Protein AF-A0A7W9IM58-F1 (afdb_monomer)

Solvent-accessible surface area (backbone atoms only — not comparable to full-atom values): 3903 Å² total; per-residue (Å²): 142,79,87,74,85,73,69,81,69,74,71,83,64,71,43,50,71,56,28,30,51,52,13,57,64,48,9,45,60,52,3,57,74,72,74,35,49,71,58,14,41,53,49,14,40,51,49,11,43,50,52,15,50,52,50,39,54,60,48,51,64,60,52,71,74,73,69,84,127

Radius of gyration: 17.61 Å; Cα contacts (8 Å, |Δi|>4): 58; chains: 1; bounding box: 59×16×36 Å

Sequence (69 aa):
MDDKSKNHAPGSAVSLPIAIAIGVALGPALGLLLGNLAMGMGIGLAVGAGLGAALLAWSDERKGQSGGR

pLDDT: mean 79.58, std 18.07, range [45.31, 95.81]

Structure (mmCIF, N/CA/C/O backbone):
data_AF-A0A7W9IM58-F1
#
_entry.id   AF-A0A7W9IM58-F1
#
loop_
_atom_site.group_PDB
_atom_site.id
_atom_site.type_symbol
_atom_site.label_atom_id
_atom_site.label_alt_id
_atom_site.label_comp_id
_atom_site.label_asym_id
_atom_site.label_entity_id
_atom_site.label_seq_id
_atom_site.pdbx_PDB_ins_code
_atom_site.Cartn_x
_atom_site.Cartn_y
_atom_site.Cartn_z
_atom_site.occupancy
_atom_site.B_iso_or_equiv
_atom_site.auth_seq_id
_atom_site.auth_comp_id
_atom_site.auth_asym_id
_atom_site.auth_atom_id
_atom_site.pdbx_PDB_model_num
ATOM 1 N N . MET A 1 1 ? 44.347 8.043 -11.013 1.00 62.22 1 MET A N 1
ATOM 2 C CA . MET A 1 1 ? 43.538 7.518 -9.896 1.00 62.22 1 MET A CA 1
ATOM 3 C C . MET A 1 1 ? 42.272 8.336 -9.944 1.00 62.22 1 MET A C 1
ATOM 5 O O . MET A 1 1 ? 42.202 9.325 -9.243 1.00 62.22 1 MET A O 1
ATOM 9 N N . ASP A 1 2 ? 41.343 8.004 -10.841 1.00 60.62 2 ASP A N 1
ATOM 10 C CA . ASP A 1 2 ? 40.254 8.921 -11.183 1.00 60.62 2 ASP A CA 1
ATOM 11 C C . ASP A 1 2 ? 39.015 8.133 -11.604 1.00 60.62 2 ASP A C 1
ATOM 13 O O . ASP A 1 2 ? 39.068 7.230 -12.441 1.00 60.62 2 ASP A O 1
ATOM 17 N N . ASP A 1 3 ? 37.918 8.503 -10.954 1.00 61.94 3 ASP A N 1
ATOM 18 C CA . ASP A 1 3 ? 36.553 8.495 -11.449 1.00 61.94 3 ASP A CA 1
ATOM 19 C C . ASP A 1 3 ? 36.002 7.216 -12.075 1.00 61.94 3 ASP A C 1
ATOM 21 O O . ASP A 1 3 ? 35.893 7.039 -13.290 1.00 61.94 3 ASP A O 1
ATOM 25 N N . LYS A 1 4 ? 35.367 6.433 -11.203 1.00 51.84 4 LYS A N 1
ATOM 26 C CA . LYS A 1 4 ? 33.916 6.300 -11.352 1.00 51.84 4 LYS A CA 1
ATOM 27 C C . LYS A 1 4 ? 33.286 5.911 -10.028 1.00 51.84 4 LYS A C 1
ATOM 29 O O . LYS A 1 4 ? 33.129 4.731 -9.718 1.00 51.84 4 LYS A O 1
ATOM 34 N N . SER A 1 5 ? 32.846 6.936 -9.300 1.00 54.78 5 SER A N 1
ATOM 35 C CA . SER A 1 5 ? 31.563 6.889 -8.604 1.00 54.78 5 SER A CA 1
ATOM 36 C C . SER A 1 5 ? 30.536 6.372 -9.611 1.00 54.78 5 SER A C 1
ATOM 38 O O . SER A 1 5 ? 29.981 7.121 -10.417 1.00 54.78 5 SER A O 1
ATOM 40 N N . LYS A 1 6 ? 30.360 5.049 -9.669 1.00 56.62 6 LYS A N 1
ATOM 41 C CA . LYS A 1 6 ? 29.242 4.430 -10.371 1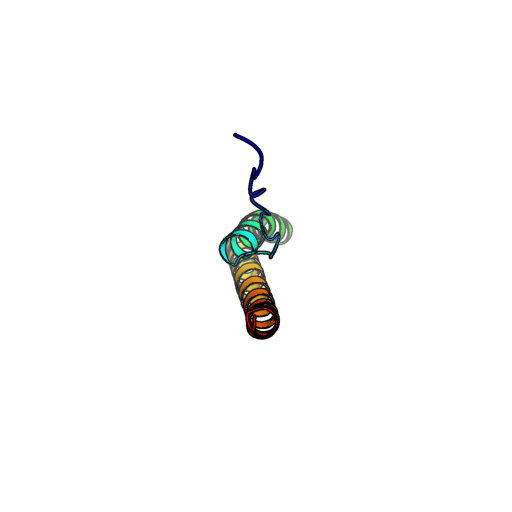.00 56.62 6 LYS A CA 1
ATOM 42 C C . LYS A 1 6 ? 28.062 4.687 -9.468 1.00 56.62 6 LYS A C 1
ATOM 44 O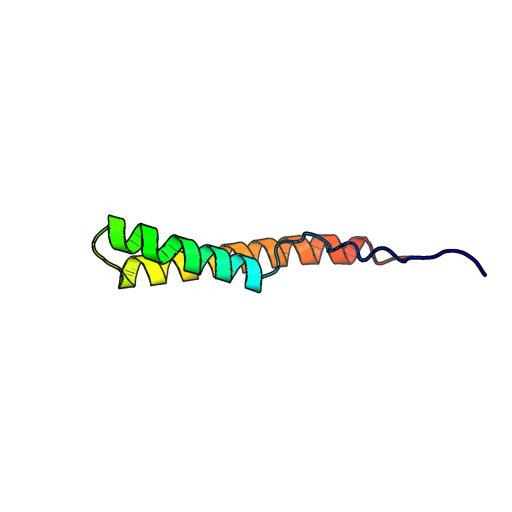 O . LYS A 1 6 ? 27.719 3.861 -8.630 1.00 56.62 6 LYS A O 1
ATOM 49 N N . ASN A 1 7 ? 27.565 5.911 -9.607 1.00 54.97 7 ASN A N 1
ATOM 50 C CA . ASN A 1 7 ? 26.349 6.422 -9.032 1.00 54.97 7 ASN A CA 1
ATOM 51 C C . ASN A 1 7 ? 25.363 5.265 -8.995 1.00 54.97 7 ASN A C 1
ATOM 53 O O . ASN A 1 7 ? 24.951 4.751 -10.038 1.00 54.97 7 ASN A O 1
ATOM 57 N N . HIS A 1 8 ? 25.080 4.809 -7.778 1.00 48.72 8 HIS A N 1
ATOM 58 C CA . HIS A 1 8 ? 23.925 3.995 -7.497 1.00 48.72 8 HIS A CA 1
ATOM 59 C C . HIS A 1 8 ? 22.747 4.809 -8.009 1.00 48.72 8 HIS A C 1
ATOM 61 O O . HIS A 1 8 ? 22.291 5.724 -7.336 1.00 48.72 8 HIS A O 1
ATOM 67 N N . ALA A 1 9 ? 22.316 4.560 -9.241 1.00 45.31 9 ALA A N 1
ATOM 68 C CA . ALA A 1 9 ? 20.970 4.895 -9.624 1.00 45.31 9 ALA A CA 1
ATOM 69 C C . ALA A 1 9 ? 20.127 3.929 -8.790 1.00 45.31 9 ALA A C 1
ATOM 71 O O . ALA A 1 9 ? 20.141 2.730 -9.095 1.00 45.31 9 ALA A O 1
ATOM 72 N N . PRO A 1 10 ? 19.429 4.364 -7.721 1.00 47.91 10 PRO A N 1
ATOM 73 C CA . PRO A 1 10 ? 18.224 3.649 -7.378 1.00 47.91 10 PRO A CA 1
ATOM 74 C C . PRO A 1 10 ? 17.416 3.712 -8.669 1.00 47.91 10 PRO A C 1
ATOM 76 O O . PRO A 1 10 ? 16.967 4.777 -9.086 1.00 47.91 10 PRO A O 1
ATOM 79 N N . GLY A 1 11 ? 17.348 2.601 -9.400 1.00 48.47 11 GLY A N 1
ATOM 80 C CA . GLY A 1 11 ? 16.312 2.460 -10.397 1.00 48.47 11 GLY A CA 1
ATOM 81 C C . GLY A 1 11 ? 15.035 2.622 -9.598 1.00 48.47 11 GLY A C 1
ATOM 82 O O . GLY A 1 11 ? 14.656 1.695 -8.890 1.00 48.47 11 GLY A O 1
ATOM 83 N N . SER A 1 12 ? 14.441 3.815 -9.638 1.00 56.50 12 SER A N 1
ATOM 84 C CA . SER A 1 12 ? 13.211 4.203 -8.942 1.00 56.50 12 SER A CA 1
ATOM 85 C C . SER A 1 12 ? 11.996 3.464 -9.511 1.00 56.50 12 SER A C 1
ATOM 87 O O . SER A 1 12 ? 10.901 4.008 -9.601 1.00 56.50 12 SER A O 1
ATOM 89 N N . ALA A 1 13 ? 12.201 2.226 -9.960 1.00 65.75 13 ALA A N 1
ATOM 90 C CA . ALA A 1 13 ? 11.155 1.277 -10.219 1.00 65.75 13 ALA A CA 1
ATOM 91 C C . ALA A 1 13 ? 10.510 0.975 -8.871 1.00 65.75 13 ALA A C 1
ATOM 93 O O . ALA A 1 13 ? 11.179 0.552 -7.923 1.00 65.75 13 ALA A O 1
ATOM 94 N N . VAL A 1 14 ? 9.209 1.236 -8.787 1.00 71.44 14 VAL A N 1
ATOM 95 C CA . VAL A 1 14 ? 8.390 0.824 -7.654 1.00 71.44 14 VAL A CA 1
ATOM 96 C C . VAL A 1 14 ? 8.557 -0.685 -7.513 1.00 71.44 14 VAL A C 1
ATOM 98 O O . VAL A 1 14 ? 8.093 -1.458 -8.348 1.00 71.44 14 VAL A O 1
ATOM 101 N N . SER A 1 15 ? 9.291 -1.099 -6.486 1.00 85.75 15 SER A N 1
ATOM 102 C CA . SER A 1 15 ? 9.494 -2.505 -6.184 1.00 85.75 15 SER A CA 1
ATOM 103 C C . SER A 1 15 ? 8.285 -3.038 -5.421 1.00 85.75 15 SER A C 1
ATOM 105 O O . SER A 1 15 ? 7.594 -2.302 -4.711 1.00 85.75 15 SER A O 1
ATOM 107 N N . LEU A 1 16 ? 8.032 -4.338 -5.551 1.00 89.50 16 LEU A N 1
ATOM 108 C CA . LEU A 1 16 ? 6.907 -5.007 -4.897 1.00 89.50 16 LEU A CA 1
ATOM 109 C C . LEU A 1 16 ? 6.826 -4.712 -3.374 1.00 89.50 16 LEU A C 1
ATOM 111 O O . LEU A 1 16 ? 5.735 -4.382 -2.906 1.00 89.50 16 LEU A O 1
ATOM 115 N N . PRO A 1 17 ? 7.937 -4.694 -2.601 1.00 90.62 17 PRO A N 1
ATOM 116 C CA . PRO A 1 17 ? 7.904 -4.319 -1.184 1.00 90.62 17 PRO A CA 1
ATOM 117 C C . PRO A 1 17 ? 7.411 -2.888 -0.935 1.00 90.62 17 PRO A C 1
ATOM 119 O O . PRO A 1 17 ? 6.677 -2.651 0.020 1.00 90.62 17 PRO A O 1
ATOM 122 N N . ILE A 1 18 ? 7.784 -1.938 -1.800 1.00 91.56 18 ILE A N 1
ATOM 123 C CA . ILE A 1 18 ? 7.356 -0.536 -1.697 1.00 91.56 18 ILE A CA 1
ATOM 124 C C . ILE A 1 18 ? 5.853 -0.426 -1.963 1.00 91.56 18 ILE A C 1
ATOM 126 O O . ILE A 1 18 ? 5.147 0.248 -1.218 1.00 91.56 18 ILE A O 1
ATOM 130 N N . ALA A 1 19 ? 5.343 -1.122 -2.979 1.00 91.38 19 ALA A N 1
ATOM 131 C CA . ALA A 1 19 ? 3.916 -1.126 -3.290 1.00 91.38 19 ALA A CA 1
ATOM 132 C C . ALA A 1 19 ? 3.070 -1.722 -2.150 1.00 91.38 19 ALA A C 1
ATOM 134 O O . ALA A 1 19 ? 2.037 -1.157 -1.782 1.00 91.38 19 ALA A O 1
ATOM 135 N N . ILE A 1 20 ? 3.540 -2.809 -1.526 1.00 93.31 20 ILE A N 1
ATOM 136 C CA . ILE A 1 20 ? 2.904 -3.375 -0.328 1.00 93.31 20 ILE A CA 1
ATOM 137 C C . ILE A 1 20 ? 2.956 -2.377 0.832 1.00 93.31 20 ILE A C 1
ATOM 139 O O . ILE A 1 20 ? 1.935 -2.161 1.479 1.00 93.31 20 ILE A O 1
ATOM 143 N N . ALA A 1 21 ? 4.104 -1.740 1.084 1.00 94.50 21 ALA A N 1
ATOM 144 C CA . ALA A 1 21 ? 4.242 -0.762 2.163 1.00 94.50 21 ALA A CA 1
ATOM 145 C C . ALA A 1 21 ? 3.257 0.407 2.009 1.00 94.50 21 ALA A C 1
ATOM 147 O O . ALA A 1 21 ? 2.632 0.815 2.986 1.00 94.50 21 ALA A O 1
ATOM 148 N N . ILE A 1 22 ? 3.053 0.894 0.781 1.00 94.00 22 ILE A N 1
ATOM 149 C CA . ILE A 1 22 ? 2.053 1.927 0.476 1.00 94.00 22 ILE A CA 1
ATOM 150 C C . ILE A 1 22 ? 0.635 1.408 0.754 1.00 94.00 22 ILE A C 1
ATOM 152 O O . ILE A 1 22 ? -0.147 2.084 1.423 1.00 94.00 22 ILE A O 1
ATOM 156 N N . GLY A 1 23 ? 0.304 0.198 0.295 1.00 93.25 23 GLY A N 1
ATOM 157 C CA . GLY A 1 23 ? -0.996 -0.428 0.548 1.00 93.25 23 GLY A CA 1
ATOM 158 C C . GLY A 1 23 ? -1.302 -0.607 2.039 1.00 93.25 23 GLY A C 1
ATOM 159 O O . GLY A 1 23 ? -2.408 -0.309 2.485 1.00 93.25 23 GLY A O 1
ATOM 160 N N . VAL A 1 24 ? -0.307 -1.019 2.828 1.00 95.19 24 VAL A N 1
ATOM 161 C CA . VAL A 1 24 ? -0.407 -1.184 4.289 1.00 95.19 24 VAL A CA 1
ATOM 162 C C . VAL A 1 24 ? -0.454 0.159 5.022 1.00 95.19 24 VAL A C 1
ATOM 164 O O . VAL A 1 24 ? -1.099 0.251 6.060 1.00 95.19 24 VAL A O 1
ATOM 167 N N . ALA A 1 25 ? 0.180 1.212 4.502 1.00 94.81 25 ALA A N 1
ATOM 168 C CA . ALA A 1 25 ? 0.102 2.549 5.092 1.00 94.81 25 ALA A CA 1
ATOM 169 C C . ALA A 1 25 ? -1.275 3.204 4.872 1.00 94.81 25 ALA A C 1
ATOM 171 O O . ALA A 1 25 ? -1.796 3.865 5.768 1.00 94.81 25 ALA A O 1
ATOM 172 N N . LEU A 1 26 ? -1.881 3.007 3.694 1.00 94.25 26 LEU A N 1
ATOM 173 C CA . LEU A 1 26 ? -3.155 3.636 3.319 1.00 94.25 26 LEU A CA 1
ATOM 174 C C . LEU A 1 26 ? -4.389 2.801 3.698 1.00 94.25 26 LEU A C 1
ATOM 176 O O . LEU A 1 26 ? -5.428 3.360 4.048 1.00 94.25 26 LEU A O 1
ATOM 180 N N . GLY A 1 27 ? -4.290 1.471 3.663 1.00 93.75 27 GLY A N 1
ATOM 181 C CA . GLY A 1 27 ? -5.391 0.547 3.963 1.00 93.75 27 GLY A CA 1
ATOM 182 C C . GLY A 1 27 ? -6.080 0.782 5.314 1.00 93.75 27 GLY A C 1
ATOM 183 O O . GLY A 1 27 ? -7.307 0.896 5.347 1.00 93.75 27 GLY A O 1
ATOM 184 N N . PRO A 1 28 ? -5.342 0.926 6.432 1.00 95.81 28 PRO A N 1
ATOM 185 C CA . PRO A 1 28 ? -5.915 1.198 7.746 1.00 95.81 28 PRO A CA 1
ATOM 186 C C . PRO A 1 28 ? -6.669 2.519 7.788 1.00 95.81 28 PRO A C 1
ATOM 188 O O . PRO A 1 28 ? -7.743 2.580 8.372 1.00 95.81 28 PRO A O 1
ATOM 191 N N . ALA A 1 29 ? -6.144 3.562 7.140 1.00 94.50 29 ALA A N 1
ATOM 192 C CA . ALA A 1 29 ? -6.794 4.868 7.099 1.00 94.50 29 ALA A CA 1
ATOM 193 C C . ALA A 1 29 ? -8.163 4.786 6.403 1.00 94.50 29 ALA A C 1
ATOM 195 O O . ALA A 1 29 ? -9.146 5.325 6.909 1.00 94.50 29 ALA A O 1
ATOM 196 N N . LEU A 1 30 ? -8.252 4.036 5.298 1.00 92.94 30 LEU A N 1
ATOM 197 C CA . LEU A 1 30 ? -9.522 3.766 4.618 1.00 92.94 30 LEU A CA 1
ATOM 198 C C . LEU A 1 30 ? -10.443 2.874 5.462 1.00 92.94 30 LEU A C 1
ATOM 200 O O . LEU A 1 30 ? -11.634 3.146 5.570 1.00 92.94 30 LEU A O 1
ATOM 204 N N . GLY A 1 31 ? -9.905 1.840 6.108 1.00 93.50 31 GLY A N 1
ATOM 205 C CA . GLY A 1 31 ? -10.674 0.958 6.989 1.00 93.50 31 GLY A CA 1
ATOM 206 C C . GLY A 1 31 ? -11.283 1.685 8.181 1.00 93.50 31 GLY A C 1
ATOM 207 O O . GLY A 1 31 ? -12.435 1.440 8.523 1.00 93.50 31 GLY A O 1
ATOM 208 N N . LEU A 1 32 ? -10.540 2.614 8.782 1.00 95.12 32 LEU A N 1
ATOM 209 C CA . LEU A 1 32 ? -11.033 3.465 9.862 1.00 95.12 32 LEU A CA 1
ATOM 210 C C . LEU A 1 32 ? -12.126 4.419 9.369 1.00 95.12 32 LEU A C 1
ATOM 212 O O . LEU A 1 32 ? -13.136 4.569 10.050 1.00 95.12 32 LEU A O 1
ATOM 216 N N . LEU A 1 33 ? -11.972 4.999 8.174 1.00 94.75 33 LEU A N 1
ATOM 217 C CA . LEU A 1 33 ? -12.991 5.859 7.564 1.00 94.75 33 LEU A CA 1
ATOM 218 C C . LEU A 1 33 ? -14.306 5.108 7.293 1.00 94.75 33 LEU A C 1
ATOM 220 O O . LEU A 1 33 ? -15.383 5.663 7.488 1.00 94.75 33 LEU A O 1
ATOM 224 N N . LEU A 1 34 ? -14.220 3.846 6.868 1.00 92.62 34 LEU A N 1
ATOM 225 C CA . LEU A 1 34 ? -15.378 2.983 6.610 1.00 92.62 34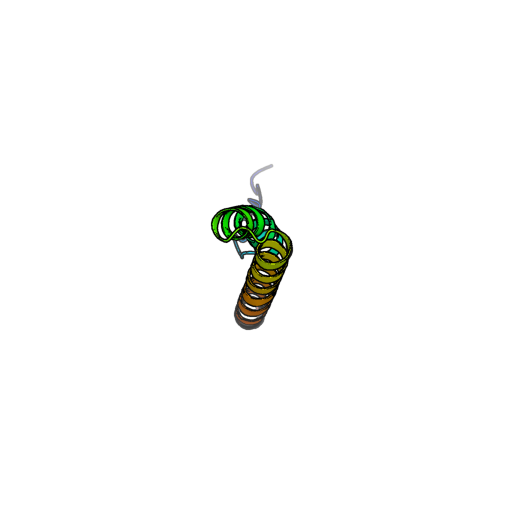 LEU A CA 1
ATOM 226 C C . LEU A 1 34 ? -15.911 2.283 7.877 1.00 92.62 34 LEU A C 1
ATOM 228 O O . LEU A 1 34 ? -16.890 1.543 7.798 1.00 92.62 34 LEU A O 1
ATOM 232 N N . GLY A 1 35 ? -15.270 2.468 9.036 1.00 94.31 35 GLY A N 1
ATOM 233 C CA . GLY A 1 35 ? -15.625 1.777 10.280 1.00 94.31 35 GLY A CA 1
ATOM 234 C C . GLY A 1 35 ? -15.329 0.271 10.275 1.00 94.31 35 GLY A C 1
ATOM 235 O O . GLY A 1 35 ? -15.804 -0.45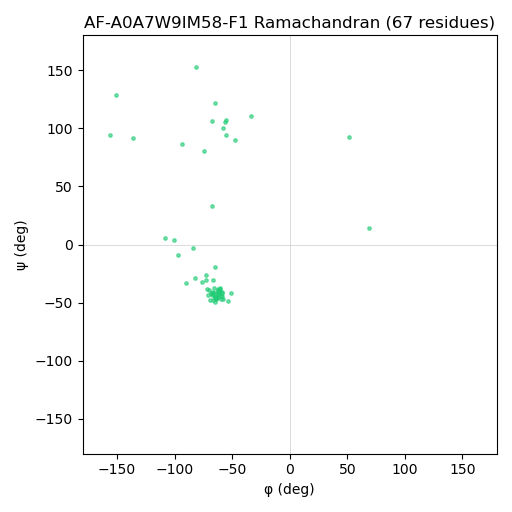5 11.146 1.00 94.31 35 GLY A O 1
ATOM 236 N N . ASN A 1 36 ? -14.545 -0.219 9.312 1.00 94.44 36 ASN A N 1
ATOM 237 C CA . ASN A 1 36 ? -14.158 -1.619 9.189 1.00 94.44 36 ASN A CA 1
ATOM 238 C C . ASN A 1 36 ? -12.664 -1.754 8.857 1.00 94.44 36 ASN A C 1
ATOM 240 O O . ASN A 1 36 ? -12.247 -1.795 7.696 1.00 94.44 36 ASN A O 1
ATOM 244 N N . LEU A 1 37 ? -11.852 -1.863 9.911 1.00 93.56 37 LEU A N 1
ATOM 245 C CA . LEU A 1 37 ? -10.398 -1.985 9.802 1.00 93.56 37 LEU A CA 1
ATOM 246 C C . LEU A 1 37 ? -9.966 -3.252 9.052 1.00 93.56 37 LEU A C 1
ATOM 248 O O . LEU A 1 37 ? -9.029 -3.198 8.257 1.00 93.56 37 LEU A O 1
ATOM 252 N N . ALA A 1 38 ? -10.654 -4.377 9.274 1.00 94.69 38 ALA A N 1
ATOM 253 C CA . ALA A 1 38 ? -10.350 -5.634 8.595 1.00 94.69 38 ALA A CA 1
ATOM 254 C C . ALA A 1 38 ? -10.540 -5.498 7.078 1.00 94.69 38 ALA A C 1
ATOM 256 O O . ALA A 1 38 ? -9.685 -5.921 6.300 1.00 94.69 38 ALA A O 1
ATOM 257 N N . MET A 1 39 ? -11.619 -4.829 6.662 1.00 95.38 39 MET A N 1
ATOM 258 C CA . MET A 1 39 ? -11.875 -4.524 5.257 1.00 95.38 39 MET A CA 1
ATOM 259 C C . MET A 1 39 ? -10.818 -3.572 4.684 1.00 95.38 39 MET A C 1
ATOM 261 O O . MET A 1 39 ? -10.287 -3.841 3.611 1.00 95.38 39 MET A O 1
ATOM 265 N N . GLY A 1 40 ? -10.455 -2.506 5.403 1.00 94.31 40 GLY A N 1
ATOM 266 C CA . GLY A 1 40 ? -9.416 -1.569 4.961 1.00 94.31 40 GLY A CA 1
ATOM 267 C C . GLY A 1 40 ? -8.042 -2.212 4.795 1.00 94.31 40 GLY A C 1
ATOM 268 O O . GLY A 1 40 ? -7.372 -1.967 3.794 1.00 94.31 40 GLY A O 1
ATOM 269 N N . MET A 1 41 ? -7.639 -3.086 5.721 1.00 95.06 41 MET A N 1
ATOM 270 C CA . MET A 1 41 ? -6.400 -3.857 5.584 1.00 95.06 41 MET A CA 1
ATOM 271 C C . MET A 1 41 ? -6.460 -4.843 4.420 1.00 95.06 41 MET A C 1
ATOM 273 O O . MET A 1 41 ? -5.505 -4.921 3.651 1.00 95.06 41 MET A O 1
ATOM 277 N N . GLY A 1 42 ? -7.578 -5.556 4.251 1.00 95.44 42 GLY A N 1
ATOM 278 C CA . GLY A 1 42 ? -7.766 -6.478 3.130 1.00 95.44 42 GLY A CA 1
ATOM 279 C C . GLY A 1 42 ? -7.676 -5.771 1.777 1.00 95.44 42 GLY A C 1
ATOM 280 O O . GLY A 1 42 ? -6.938 -6.213 0.898 1.00 95.44 42 GLY A O 1
ATOM 281 N N . ILE A 1 43 ? -8.362 -4.634 1.630 1.00 95.12 43 ILE A N 1
ATOM 282 C CA . ILE A 1 43 ? -8.329 -3.817 0.410 1.00 95.12 43 ILE A CA 1
ATOM 283 C C . ILE A 1 43 ? -6.938 -3.211 0.204 1.00 95.12 43 ILE A C 1
ATOM 285 O O . ILE A 1 43 ? -6.393 -3.312 -0.889 1.00 95.12 43 ILE A O 1
ATOM 289 N N . GLY A 1 44 ? -6.338 -2.613 1.236 1.00 94.19 44 GLY A N 1
ATOM 290 C CA . GLY A 1 44 ? -5.017 -1.989 1.145 1.00 94.19 44 GLY A CA 1
ATOM 291 C C . GLY A 1 44 ? -3.927 -2.972 0.720 1.00 94.19 44 GLY A C 1
ATOM 292 O O . GLY A 1 44 ? -3.152 -2.672 -0.188 1.00 94.19 44 GLY A O 1
ATOM 293 N N . LEU A 1 45 ? -3.911 -4.175 1.304 1.00 94.50 45 LEU A N 1
ATOM 294 C CA . LEU A 1 45 ? -3.004 -5.253 0.901 1.00 94.50 45 LEU A CA 1
ATOM 295 C C . LEU A 1 45 ? -3.286 -5.743 -0.520 1.00 94.50 45 LEU A C 1
ATOM 297 O O . LEU A 1 45 ? -2.346 -5.875 -1.298 1.00 94.50 45 LEU A O 1
ATOM 301 N N . ALA A 1 46 ? -4.550 -5.984 -0.879 1.00 94.69 46 ALA A N 1
ATOM 302 C CA . ALA A 1 46 ? -4.914 -6.450 -2.216 1.00 94.69 46 ALA A CA 1
ATOM 303 C C . ALA A 1 46 ? -4.525 -5.437 -3.304 1.00 94.69 46 ALA A C 1
ATOM 305 O O . ALA A 1 46 ? -3.967 -5.817 -4.331 1.00 94.69 46 ALA A O 1
ATOM 306 N N . VAL A 1 47 ? -4.760 -4.145 -3.061 1.00 94.94 47 VAL A N 1
ATOM 307 C CA . VAL A 1 47 ? -4.396 -3.060 -3.979 1.00 94.94 47 VAL A CA 1
ATOM 308 C C . VAL A 1 47 ? -2.879 -2.894 -4.045 1.00 94.94 47 VAL A C 1
ATOM 310 O O . VAL A 1 47 ? -2.326 -2.855 -5.141 1.00 94.94 47 VAL A O 1
ATOM 313 N N . GLY A 1 48 ? -2.185 -2.846 -2.904 1.00 92.38 48 GLY A N 1
ATOM 314 C CA . GLY A 1 48 ? -0.727 -2.699 -2.858 1.00 92.38 48 GLY A CA 1
ATOM 315 C C . GLY A 1 48 ? 0.011 -3.867 -3.515 1.00 92.38 48 GL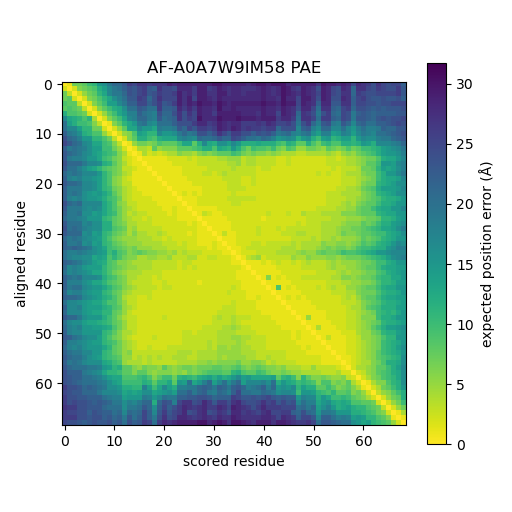Y A C 1
ATOM 316 O O . GLY A 1 48 ? 0.912 -3.655 -4.324 1.00 92.38 48 GLY A O 1
ATOM 317 N N . ALA A 1 49 ? -0.403 -5.103 -3.229 1.00 93.62 49 ALA A N 1
ATOM 318 C CA . ALA A 1 49 ? 0.169 -6.298 -3.843 1.00 93.62 49 ALA A CA 1
ATOM 319 C C . ALA A 1 49 ? -0.223 -6.431 -5.321 1.00 93.62 49 ALA A C 1
ATOM 321 O O . ALA A 1 49 ? 0.636 -6.720 -6.147 1.00 93.62 49 ALA A O 1
ATOM 322 N N . GLY A 1 50 ? -1.489 -6.186 -5.670 1.00 94.19 50 GLY A N 1
ATOM 323 C CA . GLY A 1 50 ? -1.989 -6.290 -7.042 1.00 94.19 50 GLY A CA 1
ATOM 324 C C . GLY A 1 50 ? -1.350 -5.266 -7.978 1.00 94.19 50 GLY A C 1
ATOM 325 O O . GLY A 1 50 ? -0.816 -5.639 -9.021 1.00 94.19 50 GLY A O 1
ATOM 326 N N . LEU A 1 51 ? -1.329 -3.987 -7.585 1.00 92.31 51 LEU A N 1
ATOM 327 C CA . LEU A 1 51 ? -0.656 -2.935 -8.352 1.00 92.31 51 LEU A CA 1
ATOM 328 C C . LEU A 1 51 ? 0.858 -3.142 -8.371 1.00 92.31 51 LEU A C 1
ATOM 330 O O . LEU A 1 51 ? 1.471 -2.995 -9.420 1.00 92.31 51 LEU A O 1
ATOM 334 N N . GLY A 1 52 ? 1.465 -3.524 -7.244 1.00 91.06 52 GLY A N 1
ATOM 335 C CA . GLY A 1 52 ? 2.895 -3.822 -7.175 1.00 91.06 52 GLY A CA 1
ATOM 336 C C . GLY A 1 52 ? 3.311 -4.956 -8.106 1.00 91.06 52 GLY A C 1
ATOM 337 O O . GLY A 1 52 ? 4.302 -4.830 -8.819 1.00 91.06 52 GLY A O 1
ATOM 338 N N . ALA A 1 53 ? 2.535 -6.040 -8.145 1.00 90.38 53 ALA A N 1
ATOM 339 C CA . ALA A 1 53 ? 2.768 -7.166 -9.040 1.00 90.38 53 ALA A CA 1
ATOM 340 C C . ALA A 1 53 ? 2.542 -6.789 -10.511 1.00 90.38 53 ALA A C 1
ATOM 342 O O . ALA A 1 53 ? 3.359 -7.148 -11.354 1.00 90.38 53 ALA A O 1
ATOM 343 N N . ALA A 1 54 ? 1.489 -6.026 -10.821 1.00 90.62 54 ALA A N 1
ATOM 344 C CA . ALA A 1 54 ? 1.218 -5.557 -12.180 1.00 90.62 54 ALA A CA 1
ATOM 345 C C . ALA A 1 54 ? 2.319 -4.615 -12.698 1.00 90.62 54 ALA A C 1
ATOM 347 O O . ALA A 1 54 ? 2.823 -4.792 -13.804 1.00 90.62 54 ALA A O 1
ATOM 348 N N . LEU A 1 55 ? 2.746 -3.650 -11.877 1.00 87.25 55 LEU A N 1
ATOM 349 C CA . LEU A 1 55 ? 3.836 -2.733 -12.210 1.00 87.25 55 LEU A CA 1
ATOM 350 C C . LEU A 1 55 ? 5.172 -3.462 -12.336 1.00 87.25 55 LEU A C 1
ATOM 352 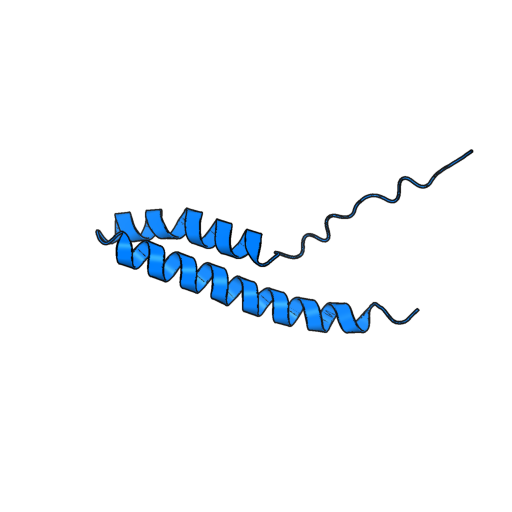O O . LEU A 1 55 ? 5.965 -3.119 -13.213 1.00 87.25 55 LEU A O 1
ATOM 356 N N . LEU A 1 56 ? 5.426 -4.465 -11.489 1.00 85.88 56 LEU A N 1
ATOM 357 C CA . LEU A 1 56 ? 6.615 -5.301 -11.601 1.00 85.88 56 LEU A CA 1
ATOM 358 C C . LEU A 1 56 ? 6.598 -6.102 -12.905 1.00 85.88 56 LEU A C 1
ATOM 360 O O . LEU A 1 56 ? 7.603 -6.091 -13.606 1.00 85.88 56 LEU A O 1
ATOM 364 N N . ALA A 1 57 ? 5.467 -6.714 -13.267 1.00 85.88 57 ALA A N 1
ATOM 365 C CA . ALA A 1 57 ? 5.314 -7.445 -14.525 1.00 85.88 57 ALA A CA 1
ATOM 366 C C . ALA A 1 57 ? 5.586 -6.544 -15.743 1.00 85.88 57 ALA A C 1
ATOM 368 O O . ALA A 1 57 ? 6.393 -6.894 -16.601 1.00 85.88 57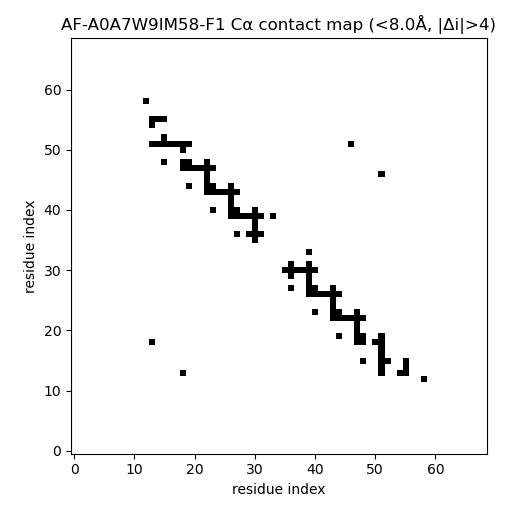 ALA A O 1
ATOM 369 N N . TRP A 1 58 ? 5.017 -5.334 -15.768 1.00 80.56 58 TRP A N 1
ATOM 370 C CA . TRP A 1 58 ? 5.277 -4.354 -16.832 1.00 80.56 58 TRP A CA 1
ATOM 371 C C . TRP A 1 58 ? 6.717 -3.827 -16.841 1.00 80.56 58 TRP A C 1
ATOM 373 O O . TRP A 1 58 ? 7.250 -3.455 -17.889 1.00 80.56 58 TRP A O 1
ATOM 383 N N . SER A 1 59 ? 7.357 -3.759 -15.673 1.00 75.56 59 SER A N 1
ATOM 384 C CA . SER A 1 59 ? 8.750 -3.321 -15.549 1.00 75.56 59 SER A CA 1
ATOM 385 C C . SER A 1 59 ? 9.731 -4.401 -15.999 1.00 75.56 59 SER A C 1
ATOM 387 O O . SER A 1 59 ? 10.784 -4.067 -16.543 1.00 75.56 59 SER A O 1
ATOM 389 N N . ASP A 1 60 ? 9.397 -5.677 -15.810 1.00 66.88 60 ASP A N 1
ATOM 390 C CA . ASP A 1 60 ? 10.236 -6.810 -16.207 1.00 66.88 60 ASP A CA 1
ATOM 391 C C . ASP A 1 60 ? 10.289 -6.952 -17.738 1.00 66.88 60 ASP A C 1
ATOM 393 O O . ASP A 1 60 ? 11.368 -7.092 -18.320 1.00 66.88 60 ASP A O 1
ATOM 397 N N . GLU A 1 61 ? 9.157 -6.736 -18.420 1.00 61.78 61 GLU A N 1
ATOM 398 C CA . GLU A 1 61 ? 9.090 -6.672 -19.890 1.00 61.78 61 GLU A CA 1
ATOM 399 C C . GLU A 1 61 ? 9.957 -5.539 -20.471 1.00 61.78 61 GLU A C 1
ATOM 401 O O . GLU A 1 61 ? 10.623 -5.704 -21.494 1.00 61.78 61 GLU A O 1
ATOM 406 N N . ARG A 1 62 ? 10.023 -4.386 -19.791 1.00 58.25 62 ARG A N 1
ATOM 407 C CA . ARG A 1 62 ? 10.891 -3.256 -20.17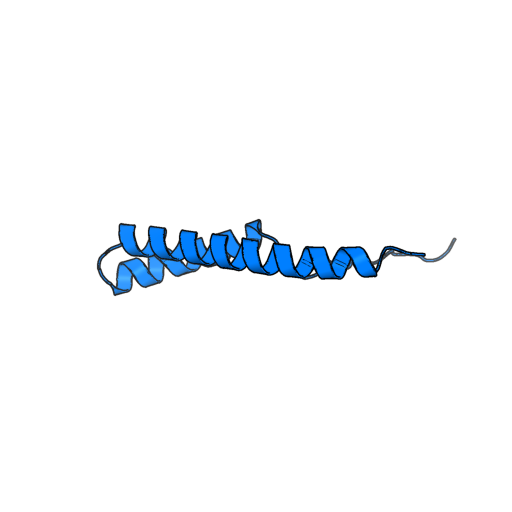8 1.00 58.25 62 ARG A CA 1
ATOM 408 C C . ARG A 1 62 ? 12.374 -3.532 -19.909 1.00 58.25 62 ARG A C 1
ATOM 410 O O . ARG A 1 62 ? 13.236 -2.958 -20.580 1.00 58.25 62 ARG A O 1
ATOM 417 N N . LYS A 1 63 ? 12.690 -4.396 -18.939 1.00 55.34 63 LYS A N 1
ATOM 418 C CA . LYS A 1 63 ? 14.065 -4.714 -18.528 1.00 55.34 63 LYS A CA 1
ATOM 419 C C . LYS A 1 63 ? 14.716 -5.759 -19.437 1.00 55.34 63 LYS A C 1
ATOM 421 O O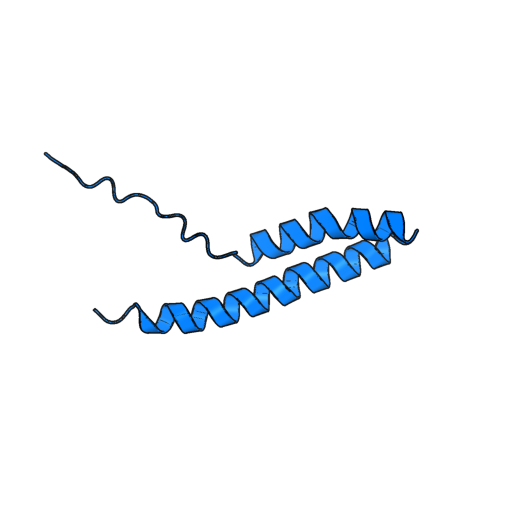 . LYS A 1 63 ? 15.919 -5.671 -19.678 1.00 55.34 63 LYS A O 1
ATOM 426 N N . GLY A 1 64 ? 13.927 -6.655 -20.035 1.00 51.53 64 GLY A N 1
ATOM 427 C CA . GLY A 1 64 ? 14.389 -7.621 -21.042 1.00 51.53 64 GLY A CA 1
ATOM 428 C C . GLY A 1 64 ? 14.886 -7.001 -22.358 1.00 51.53 64 GLY A C 1
ATOM 429 O O . GLY A 1 64 ? 15.655 -7.635 -23.074 1.00 51.53 64 GLY A O 1
ATOM 430 N N . GLN A 1 65 ? 14.519 -5.751 -22.670 1.00 52.38 65 GLN A N 1
ATOM 431 C CA . GLN A 1 65 ? 14.899 -5.091 -23.930 1.00 52.38 65 GLN A CA 1
ATOM 432 C C . GLN A 1 65 ? 16.133 -4.173 -23.822 1.00 52.38 65 GLN A C 1
ATOM 434 O O . GLN A 1 65 ? 16.664 -3.742 -24.841 1.00 52.38 65 GLN A O 1
ATOM 439 N N . SER A 1 66 ? 16.639 -3.907 -22.612 1.00 52.66 66 SER A N 1
ATOM 440 C CA . SER A 1 66 ? 17.810 -3.031 -22.397 1.00 52.66 66 SER A CA 1
ATOM 441 C C . SER A 1 66 ? 19.089 -3.777 -21.982 1.00 52.66 66 SER A C 1
ATOM 443 O O . SER A 1 66 ? 20.090 -3.139 -21.670 1.00 52.66 66 SER A O 1
ATOM 445 N N . GLY A 1 67 ? 19.070 -5.116 -21.973 1.00 48.53 67 GLY A N 1
ATOM 446 C CA . GLY A 1 67 ? 20.210 -5.968 -21.595 1.00 48.53 67 GLY A CA 1
ATOM 447 C C . GLY A 1 67 ? 21.002 -6.569 -22.762 1.00 48.53 67 GLY A C 1
ATOM 448 O O . GLY A 1 67 ? 21.904 -7.367 -22.534 1.00 48.53 67 GLY A O 1
ATOM 449 N N . GLY A 1 68 ? 20.671 -6.224 -24.007 1.00 52.00 68 GLY A N 1
ATOM 450 C CA . GLY A 1 68 ? 21.454 -6.617 -25.176 1.00 52.00 68 GLY A CA 1
ATOM 451 C C . GLY A 1 68 ? 22.466 -5.537 -25.529 1.00 52.00 68 GLY A C 1
ATOM 452 O O . GLY A 1 68 ? 22.129 -4.678 -26.339 1.00 52.00 68 GLY A O 1
ATOM 453 N N . ARG A 1 69 ? 23.652 -5.563 -24.906 1.00 53.16 69 ARG A N 1
ATOM 454 C CA . ARG A 1 69 ? 24.926 -4.995 -25.390 1.00 53.16 69 ARG A CA 1
ATOM 455 C C . ARG A 1 69 ? 26.066 -5.290 -24.421 1.00 53.16 69 ARG A C 1
ATOM 457 O O . ARG A 1 69 ? 25.989 -4.815 -23.269 1.00 53.16 69 ARG A O 1
#

Foldseek 3Di:
DDDDPVPPPPPPQCALVNLQVQLQVALQVVCVVVVHNVRSNVRSNCRSNVVNVVSVVVVVVVVVVPPDD

Organism: NCBI:txid1816182

Secondary structure (DSSP, 8-state):
---------------HHHHHHHHHHHHHHHHHHTT-HHHHHHHHHHHHHHHHHHHHHHHHHHHTTS---

Mean predicted aligned error: 10.46 Å

Nearest PDB structures (foldseek):
  7aqq-assembly1_f  TM=8.580E-01  e=6.843E+00  Arabidopsis thaliana